Protein AF-A0A2J8AEV5-F1 (afdb_monomer)

Structure (mmCIF, N/CA/C/O backbone):
data_AF-A0A2J8AEV5-F1
#
_entry.id   AF-A0A2J8AEV5-F1
#
loop_
_atom_site.group_PDB
_atom_site.id
_atom_site.type_symbol
_atom_site.label_atom_id
_atom_site.label_alt_id
_atom_site.label_comp_id
_atom_site.label_asym_id
_atom_site.label_entity_id
_atom_site.label_seq_id
_atom_site.pdbx_PDB_ins_code
_atom_site.Cartn_x
_atom_site.Cartn_y
_atom_site.Cartn_z
_atom_site.occupancy
_atom_site.B_iso_or_equiv
_atom_site.auth_seq_id
_atom_site.auth_comp_id
_atom_site.auth_asym_id
_atom_site.auth_atom_id
_atom_site.pdbx_PDB_model_num
ATOM 1 N N . MET A 1 1 ? 5.641 10.225 8.836 1.00 74.19 1 MET A N 1
ATOM 2 C CA . MET A 1 1 ? 5.359 8.967 8.109 1.00 74.19 1 MET A CA 1
ATOM 3 C C . MET A 1 1 ? 5.590 7.730 8.977 1.00 74.19 1 MET A C 1
ATOM 5 O O . MET A 1 1 ? 4.678 7.402 9.713 1.00 74.19 1 MET A O 1
ATOM 9 N N . HIS A 1 2 ? 6.755 7.064 8.959 1.00 78.50 2 HIS A N 1
ATOM 10 C CA . HIS A 1 2 ? 6.943 5.729 9.574 1.00 78.50 2 HIS A CA 1
ATOM 11 C C . HIS A 1 2 ? 6.511 5.631 11.051 1.00 78.50 2 HIS A C 1
ATOM 13 O O . HIS A 1 2 ? 5.769 4.726 11.420 1.00 78.50 2 HIS A O 1
ATOM 19 N N . SER A 1 3 ? 6.926 6.586 11.891 1.00 78.69 3 SER A N 1
ATOM 20 C CA . SER A 1 3 ? 6.516 6.657 13.301 1.00 78.69 3 SER A CA 1
ATOM 21 C C . SER A 1 3 ? 5.023 6.927 13.484 1.00 78.69 3 SER A C 1
ATOM 23 O O . SER A 1 3 ? 4.426 6.379 14.397 1.00 78.69 3 SER A O 1
ATOM 25 N N . GLU A 1 4 ? 4.400 7.726 12.618 1.00 82.62 4 GLU A N 1
ATOM 26 C CA . GLU A 1 4 ? 2.953 7.950 12.669 1.00 82.62 4 GLU A CA 1
ATOM 27 C C . GLU A 1 4 ? 2.187 6.696 12.245 1.00 82.62 4 GLU A C 1
ATOM 29 O O . GLU A 1 4 ? 1.218 6.351 12.896 1.00 82.62 4 GLU A O 1
ATOM 34 N N . ILE A 1 5 ? 2.617 6.010 11.181 1.00 81.25 5 ILE A N 1
ATOM 35 C CA . ILE A 1 5 ? 1.931 4.846 10.591 1.00 81.25 5 ILE A CA 1
ATOM 36 C C . ILE A 1 5 ? 2.028 3.590 11.474 1.00 81.25 5 ILE A C 1
ATOM 38 O O . ILE A 1 5 ? 1.106 2.778 11.473 1.00 81.25 5 ILE A O 1
ATOM 42 N N . LEU A 1 6 ? 3.121 3.426 12.227 1.00 83.69 6 LEU A N 1
ATOM 43 C CA . LEU A 1 6 ? 3.334 2.278 13.119 1.00 83.69 6 LEU A CA 1
ATOM 44 C C . LEU A 1 6 ? 3.040 2.568 14.602 1.00 83.69 6 LEU A C 1
ATOM 46 O O . LEU A 1 6 ? 3.406 1.759 15.455 1.00 83.69 6 LEU A O 1
ATOM 50 N N . GLY A 1 7 ? 2.412 3.699 14.932 1.00 68.50 7 GLY A N 1
ATOM 51 C CA . GLY A 1 7 ? 2.006 4.011 16.307 1.00 68.50 7 GLY A CA 1
ATOM 52 C C . GLY A 1 7 ? 3.176 4.276 17.256 1.00 68.50 7 GLY A C 1
ATOM 53 O O . GLY A 1 7 ? 3.151 3.850 18.409 1.00 68.50 7 GLY A O 1
ATOM 54 N N . GLY A 1 8 ? 4.220 4.953 16.770 1.00 53.34 8 GLY A N 1
ATOM 55 C CA . GLY A 1 8 ? 5.389 5.344 17.555 1.00 53.34 8 GLY A CA 1
ATOM 56 C C . GLY A 1 8 ? 4.981 6.063 18.842 1.00 53.34 8 GLY A C 1
ATOM 57 O O . GLY A 1 8 ? 4.172 6.988 18.805 1.00 53.34 8 GLY A O 1
ATOM 58 N N . VAL A 1 9 ? 5.534 5.599 19.967 1.00 42.56 9 VAL A N 1
ATOM 59 C CA . VAL A 1 9 ? 5.019 5.810 21.330 1.00 42.56 9 VAL A CA 1
ATOM 60 C C . VAL A 1 9 ? 4.775 7.286 21.669 1.00 42.56 9 VAL A C 1
ATOM 62 O O . VAL A 1 9 ? 5.650 7.991 22.169 1.00 42.56 9 VAL A O 1
ATOM 65 N N . GLY A 1 10 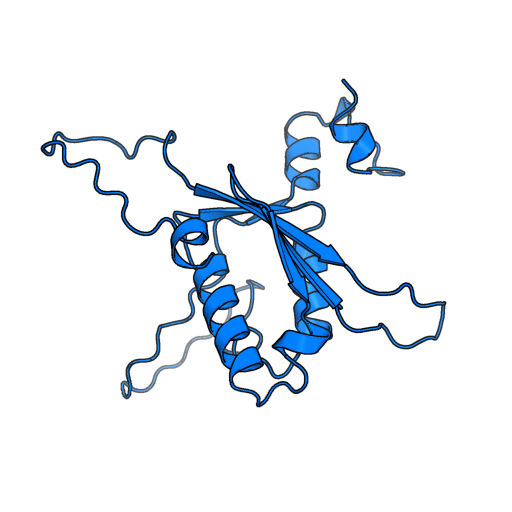? 3.534 7.733 21.469 1.00 40.22 10 GLY A N 1
ATOM 66 C CA . GLY A 1 10 ? 2.985 8.909 22.131 1.00 40.22 10 GLY A CA 1
ATOM 67 C C . GLY A 1 10 ? 2.686 8.543 23.579 1.00 40.22 10 GLY A C 1
ATOM 68 O O . GLY A 1 10 ? 1.651 7.948 23.865 1.00 40.22 10 GLY A O 1
ATOM 69 N N . ALA A 1 11 ? 3.618 8.848 24.480 1.00 37.62 11 ALA A N 1
ATOM 70 C CA . ALA A 1 11 ? 3.540 8.450 25.879 1.00 37.62 11 ALA A CA 1
ATOM 71 C C . ALA A 1 11 ? 2.400 9.166 26.631 1.00 37.62 11 ALA A C 1
ATOM 73 O O . ALA A 1 11 ? 2.593 10.229 27.220 1.00 37.62 11 ALA A O 1
ATOM 74 N N . ALA A 1 12 ? 1.223 8.542 26.676 1.00 36.19 12 ALA A N 1
ATOM 75 C CA . ALA A 1 12 ? 0.245 8.779 27.730 1.00 36.19 12 ALA A CA 1
ATOM 76 C C . ALA A 1 12 ? 0.649 7.941 28.956 1.00 36.19 12 ALA A C 1
ATOM 78 O O . ALA A 1 12 ? 0.204 6.807 29.125 1.00 36.19 12 ALA A O 1
ATOM 79 N N . VAL A 1 13 ? 1.543 8.480 29.792 1.00 40.53 13 VAL A N 1
ATOM 80 C CA . VAL A 1 13 ? 1.919 7.841 31.061 1.00 40.53 13 VAL A CA 1
ATOM 81 C C . VAL A 1 13 ? 0.762 7.984 32.051 1.00 40.53 13 VAL A C 1
ATOM 83 O O . VAL A 1 13 ? 0.564 9.043 32.642 1.00 40.53 13 VAL A O 1
ATOM 86 N N . GLY A 1 14 ? 0.014 6.898 32.237 1.00 36.53 14 GLY A N 1
ATOM 87 C CA . GLY A 1 14 ? -0.877 6.662 33.374 1.00 36.53 14 GLY A CA 1
ATOM 88 C C . GLY A 1 14 ? -0.476 5.353 34.069 1.00 36.53 14 GLY A C 1
ATOM 89 O O . GLY A 1 14 ? 0.060 4.466 33.399 1.00 36.53 14 GLY A O 1
ATOM 90 N N . PRO A 1 15 ? -0.657 5.220 35.395 1.00 40.69 15 PRO A N 1
ATOM 91 C CA . PRO A 1 15 ? -0.193 4.050 36.138 1.00 40.69 15 PRO A CA 1
ATOM 92 C C . PRO A 1 15 ? -0.997 2.783 35.789 1.00 40.69 15 PRO A C 1
ATOM 94 O O . PRO A 1 15 ? -2.144 2.884 35.347 1.00 40.69 15 PRO A O 1
ATOM 97 N N . PRO A 1 16 ? -0.421 1.584 35.994 1.00 55.09 16 PRO A N 1
ATOM 98 C CA . PRO A 1 16 ? -1.048 0.337 35.586 1.00 55.09 16 PRO A CA 1
ATOM 99 C C . PRO A 1 16 ? -2.177 -0.057 36.544 1.00 55.09 16 PRO A C 1
ATOM 101 O O . PRO A 1 16 ? -1.958 -0.268 37.735 1.00 55.09 16 PRO A O 1
ATOM 104 N N . ALA A 1 17 ? -3.372 -0.229 35.991 1.00 37.75 17 ALA A N 1
ATOM 105 C CA . ALA A 1 17 ? -4.433 -1.042 36.568 1.00 37.75 17 ALA A CA 1
ATOM 106 C C . ALA A 1 17 ? -4.791 -2.124 35.544 1.00 37.75 17 ALA A C 1
ATOM 108 O O . ALA A 1 17 ? -4.693 -1.878 34.340 1.00 37.75 17 ALA A O 1
ATOM 109 N N . GLU A 1 18 ? -5.159 -3.318 36.010 1.00 49.03 18 GLU A N 1
ATOM 110 C CA . GLU A 1 18 ? -5.457 -4.457 35.138 1.00 49.03 18 GLU A CA 1
ATOM 111 C C . GLU A 1 18 ? -6.573 -4.114 34.147 1.00 49.03 18 GLU A C 1
ATOM 113 O O . GLU A 1 18 ? -7.744 -3.994 34.505 1.00 49.03 18 GLU A O 1
ATOM 118 N N . ALA A 1 19 ? -6.191 -3.944 32.883 1.00 39.78 19 ALA A N 1
ATOM 119 C CA . ALA A 1 19 ? -7.097 -3.618 31.802 1.00 39.78 19 ALA A CA 1
ATOM 120 C C . ALA A 1 19 ? -7.054 -4.736 30.764 1.00 39.78 19 ALA A C 1
ATOM 122 O O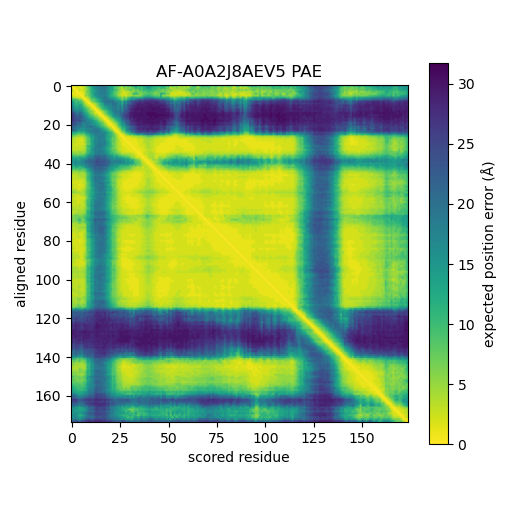 . ALA A 1 19 ? -6.034 -4.963 30.110 1.00 39.78 19 ALA A O 1
ATOM 123 N N . VAL A 1 20 ? -8.202 -5.395 30.578 1.00 44.41 20 VAL A N 1
ATOM 124 C CA . VAL A 1 20 ? -8.527 -6.071 29.315 1.00 44.41 20 VAL A CA 1
ATOM 125 C C . VAL A 1 20 ? -8.188 -5.087 28.187 1.00 44.41 20 VAL A C 1
ATOM 127 O O . VAL A 1 20 ? -8.616 -3.934 28.290 1.00 44.41 20 VAL A O 1
ATOM 130 N N . PRO A 1 21 ? -7.403 -5.474 27.161 1.00 43.31 21 PRO A N 1
ATOM 131 C CA . PRO A 1 21 ? -6.896 -4.531 26.170 1.00 43.31 21 PRO A CA 1
ATOM 132 C C . PRO A 1 21 ? -8.059 -3.803 25.496 1.00 43.31 21 PRO A C 1
ATOM 134 O O . PRO A 1 21 ? -8.846 -4.401 24.762 1.00 43.31 21 PRO A O 1
ATOM 137 N N . ASP A 1 22 ? -8.185 -2.512 25.802 1.00 45.44 22 ASP A N 1
ATOM 138 C CA . ASP A 1 22 ? -9.315 -1.700 25.376 1.00 45.44 22 ASP A CA 1
ATOM 139 C C . ASP A 1 22 ? -9.297 -1.567 23.849 1.00 45.44 22 ASP A C 1
ATOM 141 O O . ASP A 1 22 ? -8.327 -1.083 23.263 1.00 45.44 22 ASP A O 1
ATOM 145 N N . ALA A 1 23 ? -10.390 -1.961 23.192 1.00 46.06 23 ALA A N 1
ATOM 146 C CA . ALA A 1 23 ? -10.527 -1.943 21.734 1.00 46.06 23 ALA A CA 1
ATOM 147 C C . ALA A 1 23 ? -10.505 -0.520 21.122 1.00 46.06 23 ALA A C 1
ATOM 149 O O . ALA A 1 23 ? -10.684 -0.353 19.916 1.00 46.06 23 ALA A O 1
ATOM 150 N N . ARG A 1 24 ? -10.296 0.517 21.944 1.00 46.75 24 ARG A N 1
ATOM 151 C CA . ARG A 1 24 ? -10.363 1.944 21.601 1.00 46.75 24 ARG A CA 1
ATOM 152 C C . ARG A 1 24 ? -9.045 2.587 21.143 1.00 46.75 24 ARG A C 1
ATOM 154 O O . ARG A 1 24 ? -9.045 3.788 20.883 1.00 46.75 24 ARG A O 1
ATOM 161 N N . SER A 1 25 ? -7.943 1.840 21.014 1.00 59.34 25 SER A N 1
ATOM 162 C CA . SER A 1 25 ? -6.626 2.404 20.638 1.00 59.34 25 SER A CA 1
ATOM 163 C C . SER A 1 25 ? -5.871 1.678 19.514 1.00 59.34 25 SER A C 1
ATOM 165 O O . SER A 1 25 ? -4.713 2.010 19.253 1.00 59.34 25 SER A O 1
ATOM 167 N N . ALA A 1 26 ? -6.502 0.739 18.801 1.00 68.12 26 ALA A N 1
ATOM 168 C CA . ALA A 1 26 ? -5.898 0.149 17.605 1.00 68.12 26 ALA A CA 1
ATOM 169 C C . ALA A 1 26 ? -5.658 1.231 16.539 1.00 68.12 26 ALA A C 1
ATOM 171 O O . ALA A 1 26 ? -6.574 1.975 16.174 1.00 68.12 26 ALA A O 1
ATOM 172 N N . GLN A 1 27 ? -4.434 1.318 16.015 1.00 88.44 27 GLN A N 1
ATOM 173 C CA . GLN A 1 27 ? -4.166 2.233 14.917 1.00 88.44 27 GLN A CA 1
ATOM 174 C C . GLN A 1 27 ? -4.784 1.675 13.639 1.00 88.44 27 GLN A C 1
ATOM 176 O O . GLN A 1 27 ? -4.472 0.563 13.237 1.00 88.44 27 GLN A O 1
ATOM 181 N N . VAL A 1 28 ? -5.611 2.465 12.962 1.00 92.62 28 VAL A N 1
ATOM 182 C CA . VAL A 1 28 ? -6.171 2.105 11.658 1.00 92.62 28 VAL A CA 1
ATOM 183 C C . VAL A 1 28 ? -5.429 2.862 10.563 1.00 92.62 28 VAL A C 1
ATOM 185 O O . VAL A 1 28 ? -5.248 4.080 10.669 1.00 92.62 28 VAL A O 1
ATOM 188 N N . VAL A 1 29 ? -5.020 2.148 9.514 1.00 95.88 29 VAL A N 1
ATOM 189 C CA . VAL A 1 29 ? -4.496 2.734 8.278 1.00 95.88 29 VAL A CA 1
ATOM 190 C C . VAL A 1 29 ? -5.274 2.239 7.064 1.00 95.88 29 VAL A C 1
ATOM 192 O O . VAL A 1 29 ? -5.580 1.053 6.960 1.00 95.88 29 VAL A O 1
ATOM 195 N N . GLY A 1 30 ? -5.588 3.150 6.147 1.00 97.19 30 GLY A N 1
ATOM 196 C CA . GLY A 1 30 ? -6.062 2.818 4.806 1.00 97.19 30 GLY A CA 1
ATOM 197 C C . GLY A 1 30 ? -4.879 2.554 3.878 1.00 97.19 30 GLY A C 1
ATOM 198 O O . GLY A 1 30 ? -3.884 3.277 3.945 1.00 97.19 30 GLY A O 1
ATOM 199 N N . LEU A 1 31 ? -4.991 1.536 3.031 1.00 97.88 31 LEU A N 1
ATOM 200 C CA . LEU A 1 31 ? -4.049 1.183 1.974 1.00 97.88 31 LEU A CA 1
ATOM 201 C C . LEU A 1 31 ? -4.797 1.090 0.646 1.00 97.88 31 LEU A C 1
ATOM 203 O O . LEU A 1 31 ? -5.872 0.495 0.590 1.00 97.88 31 LEU A O 1
ATOM 207 N N . ASP A 1 32 ? -4.200 1.664 -0.392 1.00 97.62 32 ASP A N 1
ATOM 208 C CA . ASP A 1 32 ? -4.702 1.643 -1.767 1.00 97.62 32 ASP A CA 1
ATOM 209 C C . ASP A 1 32 ? -3.525 1.763 -2.751 1.00 97.62 32 ASP A C 1
ATOM 211 O O . ASP A 1 32 ? -2.472 2.312 -2.399 1.00 97.62 32 AS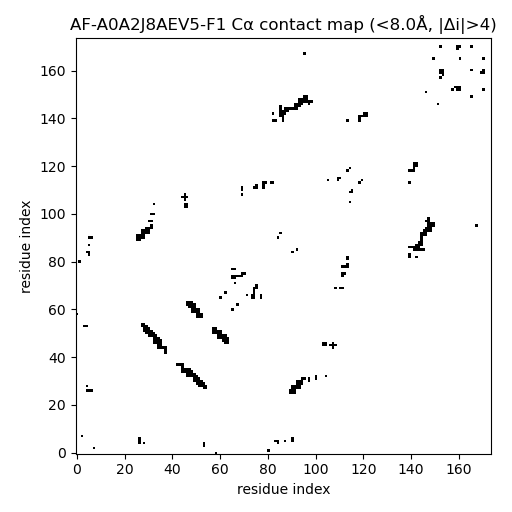P A O 1
ATOM 215 N N . CYS A 1 33 ? -3.657 1.211 -3.957 1.00 98.06 33 CYS A N 1
ATOM 216 C CA . CYS A 1 33 ? -2.575 1.121 -4.941 1.00 98.06 33 CYS A CA 1
ATOM 217 C C . CYS A 1 33 ? -3.043 1.526 -6.337 1.00 98.06 33 CYS A C 1
ATOM 219 O O . CYS A 1 33 ? -4.005 0.981 -6.859 1.00 98.06 33 CYS A O 1
ATOM 221 N N . GLU A 1 34 ? -2.282 2.401 -6.993 1.00 97.69 34 GLU A N 1
ATOM 222 C CA . GLU A 1 34 ? -2.611 2.891 -8.334 1.00 97.69 34 GLU A CA 1
ATOM 223 C C . GLU A 1 34 ? -1.560 2.454 -9.357 1.00 97.69 34 GLU A C 1
ATOM 225 O O . GLU A 1 34 ? -0.349 2.516 -9.107 1.00 97.69 34 GLU A O 1
ATOM 230 N N . TRP A 1 35 ? -2.019 2.045 -10.539 1.00 96.38 35 TRP A N 1
ATOM 231 C CA . TRP A 1 35 ? -1.187 1.688 -11.690 1.00 96.38 35 TRP A CA 1
ATOM 232 C C . TRP A 1 35 ? -1.826 2.161 -12.993 1.00 96.38 35 TRP A C 1
ATOM 234 O O . TRP A 1 35 ? -3.048 2.219 -13.124 1.00 96.38 35 TRP A O 1
ATOM 244 N N . SER A 1 36 ? -0.999 2.442 -14.000 1.00 93.62 36 SER A N 1
ATOM 245 C CA . SER A 1 36 ? -1.488 2.795 -15.334 1.00 93.62 36 SER A CA 1
ATOM 246 C C . SER A 1 36 ? -2.388 1.693 -15.928 1.00 93.62 36 SER A C 1
ATOM 248 O O . SER A 1 36 ? -2.088 0.501 -15.799 1.00 93.62 36 SER A O 1
ATOM 250 N N . PRO A 1 37 ? -3.479 2.049 -16.629 1.00 87.62 37 PRO A N 1
ATOM 251 C CA . PRO A 1 37 ? -4.325 1.064 -17.289 1.00 87.62 37 PRO A CA 1
ATOM 252 C C . PRO A 1 37 ? -3.559 0.355 -18.414 1.00 87.62 37 PRO A C 1
ATOM 254 O O . PRO A 1 37 ? -2.823 0.980 -19.177 1.00 87.62 37 PRO A O 1
ATOM 257 N N . PHE A 1 38 ? -3.778 -0.953 -18.548 1.00 84.31 38 PHE A N 1
ATOM 258 C CA . PHE A 1 38 ? -3.207 -1.784 -19.608 1.00 84.31 38 PHE A CA 1
ATOM 259 C C . PHE A 1 38 ? -4.320 -2.520 -20.368 1.00 84.31 38 PHE A C 1
ATOM 261 O O . PHE A 1 38 ? -5.281 -3.029 -19.790 1.00 84.31 38 PHE A O 1
ATOM 268 N N . GLY A 1 39 ? -4.203 -2.557 -21.693 1.00 80.31 39 GLY A N 1
ATOM 269 C CA . GLY A 1 39 ? -5.157 -3.210 -22.584 1.00 80.31 39 GLY A CA 1
ATOM 270 C C . GLY A 1 39 ? -5.038 -4.736 -22.594 1.00 80.31 39 GLY A C 1
ATOM 271 O O . GLY A 1 39 ? -4.068 -5.331 -22.120 1.00 80.31 39 GLY A O 1
ATOM 272 N N . ARG A 1 40 ? -6.018 -5.406 -23.213 1.00 72.25 40 ARG A N 1
ATOM 273 C CA . ARG A 1 40 ? -5.951 -6.860 -23.440 1.00 72.25 40 ARG A CA 1
ATOM 274 C C . ARG A 1 40 ? -4.698 -7.199 -24.260 1.00 72.25 40 ARG A C 1
ATOM 276 O O . ARG A 1 40 ? -4.499 -6.625 -25.325 1.00 72.25 40 ARG A O 1
ATOM 283 N N . ARG A 1 41 ? -3.908 -8.170 -23.783 1.00 81.12 41 ARG A N 1
ATOM 284 C CA . ARG A 1 41 ? -2.592 -8.592 -24.322 1.00 81.12 41 ARG A CA 1
ATOM 285 C C . ARG A 1 41 ? -1.426 -7.609 -24.119 1.00 81.12 41 ARG A C 1
ATOM 287 O O . ARG A 1 41 ? -0.340 -7.892 -24.614 1.00 81.12 41 ARG A O 1
ATOM 294 N N . GLN A 1 42 ? -1.601 -6.509 -23.389 1.00 83.06 42 GLN A N 1
ATOM 295 C CA . GLN A 1 42 ? -0.466 -5.706 -22.927 1.00 83.06 42 GLN A CA 1
ATOM 296 C C . GLN A 1 42 ? 0.096 -6.275 -21.618 1.00 83.06 42 GLN A C 1
ATOM 298 O O . GLN A 1 42 ? -0.622 -6.900 -20.836 1.00 83.06 42 GLN A O 1
ATOM 303 N N . THR A 1 43 ? 1.389 -6.064 -21.383 1.00 83.56 43 THR A N 1
ATOM 304 C CA . THR A 1 43 ? 2.023 -6.331 -20.088 1.00 83.56 43 THR A CA 1
ATOM 305 C C . THR A 1 43 ? 1.393 -5.447 -19.016 1.00 83.56 43 THR A C 1
ATOM 307 O O . THR A 1 43 ? 1.210 -4.250 -19.244 1.00 83.56 43 THR A O 1
ATOM 310 N N . LYS A 1 44 ? 1.103 -6.014 -17.838 1.00 89.19 44 LYS A N 1
ATOM 311 C CA . LYS A 1 44 ? 0.712 -5.225 -16.663 1.00 89.19 44 LYS A CA 1
ATOM 312 C C . LYS A 1 44 ? 1.805 -4.191 -16.378 1.00 89.19 44 LYS A C 1
ATOM 314 O O . LYS A 1 44 ? 2.981 -4.550 -16.366 1.00 89.19 44 LYS A O 1
ATOM 319 N N . THR A 1 45 ? 1.442 -2.937 -16.137 1.00 92.50 45 THR A N 1
ATOM 320 C CA . THR A 1 45 ? 2.405 -1.944 -15.640 1.00 92.50 45 THR A CA 1
ATOM 321 C C . THR A 1 45 ? 2.698 -2.191 -14.160 1.00 92.50 45 THR A C 1
ATOM 323 O O . THR A 1 45 ? 1.929 -2.874 -13.475 1.00 92.50 45 THR A O 1
ATOM 326 N N . ALA A 1 46 ? 3.789 -1.625 -13.645 1.00 95.38 46 ALA A N 1
ATOM 327 C CA . ALA A 1 46 ? 4.036 -1.604 -12.206 1.00 95.38 46 ALA A CA 1
ATOM 328 C C . ALA A 1 46 ? 2.969 -0.770 -11.464 1.00 95.38 46 ALA A C 1
ATOM 330 O O . ALA A 1 46 ? 2.354 0.123 -12.058 1.00 95.38 46 ALA A O 1
ATOM 331 N N . VAL A 1 47 ? 2.769 -1.049 -10.171 1.00 97.69 47 VAL A N 1
ATOM 332 C CA . VAL A 1 47 ? 2.124 -0.120 -9.228 1.00 97.69 47 VAL A CA 1
ATOM 333 C C . VAL A 1 47 ? 2.973 1.140 -9.148 1.00 97.69 47 VAL A C 1
ATOM 335 O O . VAL A 1 47 ? 4.122 1.081 -8.730 1.00 97.69 47 VAL A O 1
ATOM 338 N N . SER A 1 48 ? 2.423 2.274 -9.570 1.00 97.81 48 SER A N 1
ATOM 339 C CA . SER A 1 48 ? 3.132 3.554 -9.589 1.00 97.81 48 SER A CA 1
ATOM 340 C C . SER A 1 48 ? 3.020 4.315 -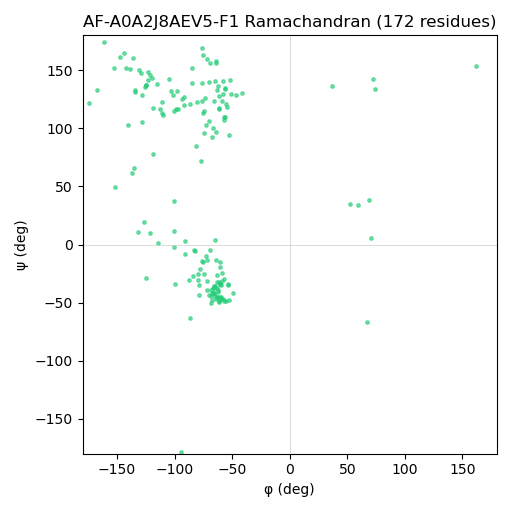8.274 1.00 97.81 48 SER A C 1
ATOM 342 O O . SER A 1 48 ? 3.943 5.043 -7.917 1.00 97.81 48 SER A O 1
ATOM 344 N N . ILE A 1 49 ? 1.909 4.155 -7.549 1.00 98.25 49 ILE A N 1
ATOM 345 C CA . ILE A 1 49 ? 1.651 4.867 -6.294 1.00 98.25 49 ILE A CA 1
ATOM 346 C C . ILE A 1 49 ? 1.133 3.889 -5.240 1.00 98.25 49 ILE A C 1
ATOM 348 O O . ILE A 1 49 ? 0.198 3.135 -5.506 1.00 98.25 49 ILE A O 1
ATOM 352 N N . LEU A 1 50 ? 1.695 3.963 -4.030 1.00 98.25 50 LEU A N 1
ATOM 353 C CA . LEU A 1 50 ? 1.060 3.457 -2.810 1.00 98.25 50 LEU A CA 1
ATOM 354 C C . LEU A 1 50 ? 0.468 4.638 -2.035 1.00 98.25 50 LEU A C 1
ATOM 356 O O . LEU A 1 50 ? 1.179 5.597 -1.722 1.00 98.25 50 LEU A O 1
ATOM 360 N N . GLN A 1 51 ? -0.805 4.539 -1.669 1.00 98.31 51 GLN A N 1
ATOM 361 C CA . GLN A 1 51 ? -1.450 5.455 -0.736 1.00 98.31 51 GLN A CA 1
ATOM 362 C C . GLN A 1 51 ? -1.467 4.823 0.663 1.00 98.31 51 GLN A C 1
ATOM 364 O O . GLN A 1 51 ? -1.847 3.663 0.823 1.00 98.31 51 GLN A O 1
ATOM 369 N N . VAL A 1 52 ? -1.070 5.583 1.689 1.00 97.81 52 VAL A N 1
ATOM 370 C CA . VAL A 1 52 ? -1.202 5.178 3.098 1.00 97.81 52 VAL A CA 1
ATOM 371 C C . VAL A 1 52 ? -1.906 6.276 3.888 1.00 97.81 52 VAL A C 1
ATOM 373 O O . VAL A 1 52 ? -1.316 7.312 4.201 1.00 97.81 52 VAL A O 1
ATOM 376 N N . ALA A 1 53 ? -3.173 6.052 4.221 1.00 96.81 53 ALA A N 1
ATOM 377 C CA . ALA A 1 53 ? -3.997 6.986 4.978 1.00 96.81 53 ALA A CA 1
ATOM 378 C C . ALA A 1 53 ? -3.956 6.665 6.478 1.00 96.81 53 ALA A C 1
ATOM 380 O O . ALA A 1 53 ? -4.283 5.556 6.888 1.00 96.81 53 ALA A O 1
ATOM 381 N N . THR A 1 54 ? -3.596 7.634 7.316 1.00 93.88 54 THR A N 1
ATOM 382 C CA . THR A 1 54 ? -3.848 7.607 8.765 1.00 93.88 54 THR A CA 1
ATOM 383 C C . THR A 1 54 ? -5.149 8.357 9.071 1.00 93.88 54 THR A C 1
ATOM 385 O O . THR A 1 54 ? -5.796 8.914 8.186 1.00 93.88 54 THR A O 1
ATOM 388 N N . ARG A 1 55 ? -5.526 8.458 10.351 1.00 89.75 55 ARG A N 1
ATOM 389 C CA . ARG A 1 55 ? -6.654 9.303 10.780 1.00 89.75 55 ARG A CA 1
ATOM 390 C C . ARG A 1 55 ? -6.434 10.812 10.544 1.00 89.75 55 ARG A C 1
ATOM 392 O O . ARG A 1 55 ? -7.389 11.571 10.688 1.00 89.75 55 ARG A O 1
ATOM 399 N N . LYS A 1 56 ? -5.203 11.258 10.252 1.00 90.69 56 LYS A N 1
ATOM 400 C CA . LYS A 1 56 ? -4.832 12.684 10.143 1.00 90.69 56 LYS A CA 1
ATOM 401 C C . LYS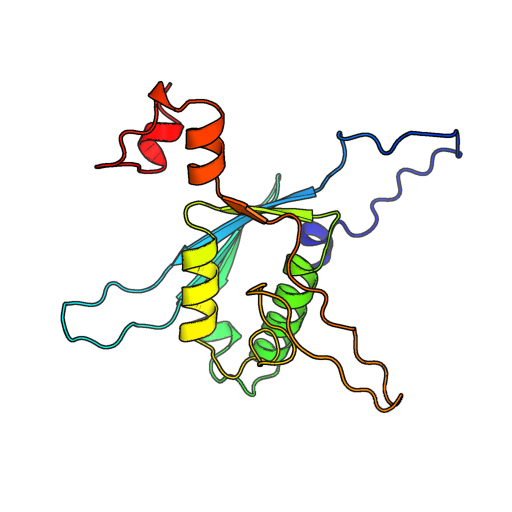 A 1 56 ? -4.184 13.072 8.813 1.00 90.69 56 LYS A C 1
ATOM 403 O O . LYS A 1 56 ? -4.322 14.221 8.409 1.00 90.69 56 LYS A O 1
ATOM 408 N N . HIS A 1 57 ? -3.486 12.152 8.151 1.00 93.81 57 HIS A N 1
ATOM 409 C CA . HIS A 1 57 ? -2.710 12.438 6.945 1.00 93.81 57 HIS A CA 1
ATOM 410 C C . HIS A 1 57 ? -2.869 11.325 5.914 1.00 93.81 57 HIS A C 1
ATOM 412 O O . HIS A 1 57 ? -3.018 10.160 6.272 1.00 93.81 57 HIS A O 1
ATOM 418 N N . ILE A 1 58 ? -2.757 11.677 4.635 1.00 95.81 58 ILE A N 1
ATOM 419 C CA . ILE A 1 58 ? -2.613 10.714 3.543 1.00 95.81 58 ILE A CA 1
ATOM 420 C C . ILE A 1 58 ? -1.198 10.862 2.994 1.00 95.81 58 ILE A C 1
ATOM 422 O O . ILE A 1 58 ? -0.783 11.951 2.602 1.00 95.81 58 ILE A O 1
ATOM 426 N N . TYR A 1 59 ? -0.452 9.764 2.997 1.00 97.06 59 TYR A N 1
ATOM 427 C CA . TYR A 1 59 ? 0.872 9.673 2.403 1.00 97.06 59 TYR A CA 1
ATOM 428 C C . TYR A 1 59 ? 0.740 9.077 1.004 1.00 97.06 59 TYR A C 1
ATOM 430 O O . TYR A 1 59 ? 0.323 7.931 0.865 1.00 97.06 59 TYR A O 1
ATOM 438 N N . ILE A 1 60 ? 1.099 9.853 -0.016 1.00 97.88 60 ILE A N 1
ATOM 439 C CA . ILE A 1 60 ? 1.145 9.415 -1.415 1.00 97.88 60 ILE A CA 1
ATOM 440 C C . ILE A 1 60 ? 2.610 9.122 -1.742 1.00 97.88 60 ILE A C 1
ATOM 442 O O . ILE A 1 60 ? 3.447 10.023 -1.684 1.00 97.88 60 ILE A O 1
ATOM 446 N N . VAL A 1 61 ? 2.930 7.860 -2.024 1.00 97.31 61 VAL A N 1
ATOM 447 C CA . VAL A 1 61 ? 4.301 7.394 -2.258 1.00 97.31 61 VAL A CA 1
ATOM 448 C C . VAL A 1 61 ? 4.469 7.040 -3.729 1.00 97.31 61 VAL A C 1
ATOM 450 O O . VAL A 1 61 ? 3.907 6.047 -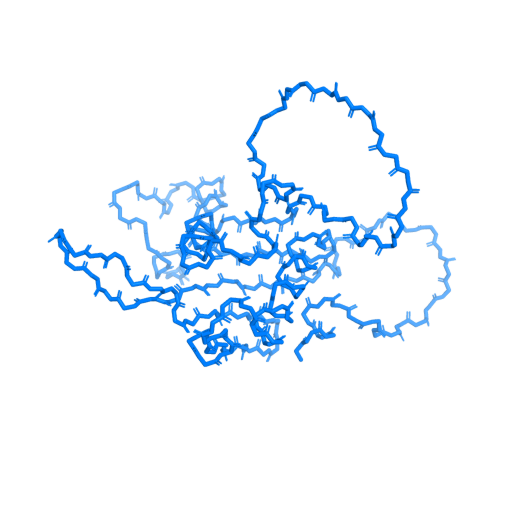4.182 1.00 97.31 61 VAL A O 1
ATOM 453 N N . ASP A 1 62 ? 5.264 7.822 -4.459 1.00 97.75 62 ASP A N 1
ATOM 454 C CA . ASP A 1 62 ? 5.699 7.483 -5.819 1.00 97.75 62 ASP A CA 1
ATOM 455 C C . ASP A 1 62 ? 6.685 6.306 -5.759 1.00 97.75 62 ASP A C 1
ATOM 457 O O . ASP A 1 62 ? 7.831 6.448 -5.321 1.00 97.75 62 ASP A O 1
ATOM 461 N N . LEU A 1 63 ? 6.221 5.123 -6.163 1.00 97.88 63 LEU A N 1
ATOM 462 C CA . LEU A 1 63 ? 7.016 3.898 -6.152 1.00 97.88 63 LEU A CA 1
ATOM 463 C C . LEU A 1 63 ? 7.962 3.806 -7.350 1.00 97.88 63 LEU A C 1
ATOM 465 O O . LEU A 1 63 ? 9.001 3.155 -7.240 1.00 97.88 63 LEU A O 1
ATOM 469 N N . LEU A 1 64 ? 7.655 4.471 -8.469 1.00 96.56 64 LEU A N 1
ATOM 470 C CA . LEU A 1 64 ? 8.542 4.492 -9.634 1.00 96.56 64 LEU A CA 1
ATOM 471 C C . LEU A 1 64 ? 9.840 5.233 -9.296 1.00 96.56 64 LEU A C 1
ATOM 473 O O . LEU A 1 64 ? 10.921 4.754 -9.630 1.00 96.56 64 LEU A O 1
ATOM 477 N N . VAL A 1 65 ? 9.734 6.354 -8.576 1.00 96.94 65 VAL A N 1
ATOM 478 C CA . VAL A 1 65 ? 10.881 7.140 -8.101 1.00 96.94 65 VAL A CA 1
ATOM 479 C C . VAL A 1 65 ? 11.536 6.517 -6.864 1.00 96.94 65 VAL A C 1
ATOM 481 O O . VAL A 1 65 ? 12.763 6.466 -6.796 1.00 96.94 65 VAL A O 1
ATOM 484 N N . LEU A 1 66 ? 10.758 6.039 -5.881 1.00 96.25 66 LEU A N 1
ATOM 485 C CA . LEU A 1 66 ? 11.315 5.497 -4.631 1.00 96.25 66 LEU A CA 1
ATOM 486 C C . LEU A 1 66 ? 12.067 4.175 -4.830 1.00 96.25 66 LEU A C 1
ATOM 488 O O . LEU A 1 66 ? 13.077 3.943 -4.164 1.00 96.25 66 LEU A O 1
ATOM 492 N N . ILE A 1 67 ? 11.558 3.297 -5.696 1.00 96.12 67 ILE A N 1
ATOM 493 C CA . ILE A 1 67 ? 12.198 2.013 -5.989 1.00 96.12 67 ILE A CA 1
ATOM 494 C C . ILE A 1 67 ? 13.225 2.233 -7.100 1.00 96.12 67 ILE A C 1
ATOM 496 O O . ILE A 1 67 ? 14.420 2.088 -6.845 1.00 96.12 67 ILE A O 1
ATOM 500 N N . GLY A 1 68 ? 12.784 2.641 -8.296 1.00 91.00 68 GLY A N 1
ATOM 501 C CA . GLY A 1 68 ? 13.623 2.812 -9.491 1.00 91.00 68 GLY A CA 1
ATOM 502 C C . GLY A 1 68 ? 14.179 1.485 -10.022 1.00 91.00 68 GLY A C 1
ATOM 503 O O . GLY A 1 68 ? 13.778 1.018 -11.084 1.00 91.00 68 GLY A O 1
ATOM 504 N N . ASP A 1 69 ? 15.056 0.859 -9.240 1.00 91.69 69 ASP A N 1
ATOM 505 C CA . ASP A 1 69 ? 15.472 -0.539 -9.342 1.00 91.69 69 ASP A CA 1
ATOM 506 C C . ASP A 1 69 ? 15.384 -1.212 -7.957 1.00 91.69 69 ASP A C 1
ATOM 508 O O . ASP A 1 69 ? 15.548 -0.578 -6.914 1.00 91.69 69 ASP A O 1
ATOM 512 N N . GLU A 1 70 ? 15.120 -2.514 -7.924 1.00 89.50 70 GLU A N 1
ATOM 513 C CA . GLU A 1 70 ? 14.845 -3.238 -6.677 1.00 89.50 70 GLU A CA 1
ATOM 514 C C . GLU A 1 70 ? 16.083 -3.447 -5.785 1.00 89.50 70 GLU A C 1
ATOM 516 O O . GLU A 1 70 ? 15.932 -3.766 -4.607 1.00 89.50 70 GLU A O 1
ATOM 521 N N . GLY A 1 71 ? 17.298 -3.215 -6.298 1.00 91.44 71 GLY A N 1
ATOM 522 C CA . GLY A 1 71 ? 18.532 -3.213 -5.510 1.00 91.44 71 GLY A CA 1
ATOM 523 C C . GLY A 1 71 ? 18.825 -1.899 -4.771 1.00 91.44 71 GLY A C 1
ATOM 524 O O . GLY A 1 71 ? 19.795 -1.831 -4.011 1.00 91.44 71 GLY A O 1
ATOM 525 N N . THR A 1 72 ? 18.039 -0.833 -4.970 1.00 94.69 72 THR A N 1
ATOM 526 C CA . THR A 1 72 ? 18.363 0.495 -4.416 1.00 94.69 72 THR A CA 1
ATOM 527 C C . THR A 1 72 ? 18.166 0.586 -2.892 1.00 94.69 72 THR A C 1
ATOM 529 O O . THR A 1 72 ? 17.402 -0.176 -2.288 1.00 94.69 72 THR A O 1
ATOM 532 N N . PRO A 1 73 ? 18.802 1.558 -2.206 1.00 95.00 73 PRO A N 1
ATOM 533 C CA . PRO A 1 73 ? 18.504 1.844 -0.801 1.00 95.00 73 PRO A CA 1
ATOM 534 C C . PRO A 1 73 ? 17.032 2.219 -0.554 1.00 95.00 73 PRO A C 1
ATOM 536 O O . PRO A 1 73 ? 16.498 1.896 0.510 1.00 95.00 73 PRO A O 1
ATOM 539 N N . GLY A 1 74 ? 16.379 2.864 -1.531 1.00 95.12 74 GLY A N 1
ATOM 540 C CA . GLY A 1 74 ? 14.958 3.220 -1.490 1.00 95.12 74 GLY A CA 1
ATOM 541 C C . GLY A 1 74 ? 14.053 1.989 -1.545 1.00 95.12 74 GLY A C 1
ATOM 542 O O . GLY A 1 74 ? 13.211 1.819 -0.663 1.00 95.12 74 GLY A O 1
ATOM 543 N N . ALA A 1 75 ? 14.321 1.065 -2.473 1.00 95.75 75 ALA A N 1
ATOM 544 C CA . ALA A 1 75 ? 13.663 -0.238 -2.561 1.00 95.75 75 ALA A CA 1
ATOM 545 C C . ALA A 1 75 ? 13.764 -1.036 -1.248 1.00 95.75 75 ALA A C 1
ATOM 547 O O . ALA A 1 75 ? 12.756 -1.483 -0.695 1.00 95.75 75 ALA A O 1
ATOM 548 N N . HIS A 1 76 ? 14.965 -1.135 -0.671 1.00 94.75 76 HIS A N 1
ATOM 549 C CA . HIS A 1 76 ? 15.167 -1.808 0.614 1.00 94.75 76 HIS A CA 1
ATOM 550 C C . HIS A 1 76 ? 14.469 -1.099 1.789 1.00 94.75 76 HIS A C 1
ATOM 552 O O . HIS A 1 76 ? 13.984 -1.763 2.708 1.00 94.75 76 HIS A O 1
ATOM 558 N N . ALA A 1 77 ? 14.412 0.238 1.797 1.00 94.75 77 ALA A N 1
ATOM 559 C CA . ALA A 1 77 ? 13.700 0.999 2.824 1.00 94.75 77 ALA A CA 1
ATOM 560 C C . ALA A 1 77 ? 12.178 0.811 2.726 1.00 94.75 77 ALA A C 1
ATOM 562 O O . ALA A 1 77 ? 11.536 0.551 3.745 1.00 94.75 77 ALA A O 1
ATOM 563 N N . PHE A 1 78 ? 11.627 0.865 1.510 1.00 96.19 78 PHE A N 1
ATOM 564 C CA . PHE A 1 78 ? 10.230 0.553 1.223 1.00 96.19 78 PHE A CA 1
ATOM 565 C C . PHE A 1 78 ? 9.875 -0.873 1.658 1.00 96.19 78 PHE A C 1
ATOM 567 O O . PHE A 1 78 ? 8.898 -1.075 2.375 1.00 96.19 78 PHE A O 1
ATOM 574 N N . SER A 1 79 ? 10.722 -1.848 1.317 1.00 95.75 79 SER A N 1
ATOM 575 C CA . SER A 1 79 ? 10.529 -3.250 1.684 1.00 95.75 79 SER A CA 1
ATOM 576 C C . SER A 1 79 ? 10.473 -3.459 3.206 1.00 95.75 79 SER A C 1
ATOM 578 O O . SER A 1 79 ? 9.533 -4.076 3.706 1.00 95.75 79 SER A O 1
ATOM 580 N N . ARG A 1 80 ? 11.406 -2.867 3.973 1.00 94.62 80 ARG A N 1
ATOM 581 C CA . ARG A 1 80 ? 11.372 -2.913 5.451 1.00 94.62 80 ARG A CA 1
ATOM 582 C C . ARG A 1 80 ? 10.131 -2.236 6.035 1.00 94.62 80 ARG A C 1
ATOM 584 O O . ARG A 1 80 ? 9.558 -2.759 6.991 1.00 94.62 80 ARG A O 1
ATOM 591 N N . PHE A 1 81 ? 9.724 -1.091 5.484 1.00 95.75 81 PHE A N 1
ATOM 592 C CA . PHE A 1 81 ? 8.511 -0.386 5.902 1.00 95.75 81 PHE A CA 1
ATOM 593 C C . PHE A 1 81 ? 7.264 -1.250 5.679 1.00 95.75 81 PHE A C 1
ATOM 595 O O . PHE A 1 81 ? 6.483 -1.434 6.612 1.00 95.75 81 PHE A O 1
ATOM 602 N N . LEU A 1 82 ? 7.109 -1.825 4.483 1.00 95.62 82 LEU A N 1
ATOM 603 C CA . LEU A 1 82 ? 5.946 -2.630 4.131 1.00 95.62 82 LEU A CA 1
ATOM 604 C C . LEU A 1 82 ? 5.869 -3.915 4.968 1.00 95.62 82 LEU A C 1
ATOM 606 O O . LEU A 1 82 ? 4.810 -4.195 5.529 1.00 95.62 82 LEU A O 1
ATOM 610 N N . SER A 1 83 ? 6.986 -4.634 5.152 1.00 93.88 83 SER A N 1
ATOM 611 C CA . SER A 1 83 ? 7.036 -5.780 6.074 1.00 93.88 83 SER A CA 1
ATOM 612 C C . SER A 1 83 ? 6.628 -5.378 7.490 1.00 93.88 83 SER A C 1
ATOM 614 O O . SER A 1 83 ? 5.771 -6.023 8.085 1.00 93.88 83 SER A O 1
ATOM 616 N N . SER A 1 84 ? 7.190 -4.285 8.022 1.00 92.94 84 SER A N 1
ATOM 617 C CA . SER A 1 84 ? 6.890 -3.815 9.385 1.00 92.94 84 SER A CA 1
ATOM 618 C C . SER A 1 84 ? 5.419 -3.437 9.560 1.00 92.94 84 SER A C 1
ATOM 620 O O . SER A 1 84 ? 4.826 -3.736 10.593 1.00 92.94 84 SER A O 1
ATOM 622 N N . LEU A 1 85 ? 4.816 -2.810 8.547 1.00 94.44 85 LEU A N 1
ATOM 623 C CA . LEU A 1 85 ? 3.411 -2.414 8.549 1.00 94.44 85 LEU A CA 1
ATOM 624 C C . LEU A 1 85 ? 2.467 -3.619 8.511 1.00 94.44 85 LEU A C 1
ATOM 626 O O . LEU A 1 85 ? 1.549 -3.736 9.328 1.00 94.44 85 LEU A O 1
ATOM 630 N N . LEU A 1 86 ? 2.698 -4.540 7.579 1.00 93.94 86 LEU A N 1
ATOM 631 C CA . LEU A 1 86 ? 1.863 -5.723 7.419 1.00 93.94 86 LEU A CA 1
ATOM 632 C C . LEU A 1 86 ? 1.978 -6.665 8.634 1.00 93.94 86 LEU A C 1
ATOM 634 O O . LEU A 1 86 ? 0.964 -7.192 9.096 1.00 93.94 86 LEU A O 1
ATOM 638 N N . ALA A 1 87 ? 3.177 -6.792 9.211 1.00 91.38 87 ALA A N 1
ATOM 639 C CA . ALA A 1 87 ? 3.467 -7.596 10.400 1.00 91.38 87 ALA A CA 1
ATOM 640 C C . ALA A 1 87 ? 2.993 -6.989 11.738 1.00 91.38 87 ALA A C 1
ATOM 642 O O . ALA A 1 87 ? 2.972 -7.703 12.743 1.00 91.38 87 ALA A O 1
ATOM 643 N N . ALA A 1 88 ? 2.649 -5.696 11.793 1.00 90.00 88 ALA A N 1
ATOM 644 C CA . ALA A 1 88 ? 2.250 -5.014 13.027 1.00 90.00 88 ALA A CA 1
ATOM 645 C C . ALA A 1 88 ? 0.816 -5.397 13.462 1.00 90.00 88 ALA A C 1
ATOM 647 O O . ALA A 1 88 ? -0.137 -5.000 12.786 1.00 90.00 88 ALA A O 1
ATOM 648 N N . PRO A 1 89 ? 0.617 -6.108 14.594 1.00 89.50 89 PRO A N 1
ATOM 649 C CA . PRO A 1 89 ? -0.709 -6.562 15.024 1.00 89.50 89 PRO A CA 1
ATOM 650 C C . PRO A 1 89 ? -1.546 -5.451 15.674 1.00 89.50 89 PRO A C 1
ATOM 652 O O . PRO A 1 89 ? -2.767 -5.553 15.722 1.00 89.50 89 PRO A O 1
ATOM 655 N N . HIS A 1 90 ? -0.904 -4.385 16.163 1.00 87.88 90 HIS A N 1
ATOM 656 C CA . HIS A 1 90 ? -1.558 -3.192 16.713 1.00 87.88 90 HIS A CA 1
ATOM 657 C C . HIS A 1 90 ? -1.977 -2.179 15.636 1.00 87.88 90 HIS A C 1
ATOM 659 O O . HIS A 1 90 ? -2.615 -1.174 15.958 1.00 87.88 90 HIS A O 1
ATOM 665 N N . VAL A 1 91 ? -1.624 -2.444 14.372 1.00 92.31 91 VAL A N 1
ATOM 666 C CA . VAL A 1 91 ? -2.023 -1.648 13.211 1.00 92.31 91 VAL A CA 1
ATOM 667 C C . VAL A 1 91 ? -2.995 -2.460 12.359 1.00 92.31 91 VAL A C 1
ATOM 669 O O . VAL A 1 91 ? -2.622 -3.463 11.750 1.00 92.31 91 VAL A O 1
ATOM 672 N N . VAL A 1 92 ? -4.240 -2.007 12.289 1.00 93.94 92 VAL A N 1
ATOM 673 C CA . VAL A 1 92 ? -5.281 -2.515 11.395 1.00 93.94 92 VAL A CA 1
ATOM 674 C C . VAL A 1 92 ? -5.075 -1.910 10.008 1.00 93.94 92 VAL A C 1
ATOM 676 O O . VAL A 1 92 ? -5.073 -0.688 9.860 1.00 93.94 92 VAL A O 1
ATOM 679 N N . LYS A 1 93 ? -4.914 -2.760 8.991 1.00 95.62 93 LYS A N 1
ATOM 680 C CA . LYS A 1 93 ? -4.810 -2.363 7.581 1.00 95.62 93 LYS A CA 1
ATOM 681 C C . LYS A 1 93 ? -6.172 -2.548 6.920 1.00 95.62 93 LYS A C 1
ATOM 683 O O . LYS A 1 93 ? -6.644 -3.677 6.832 1.00 95.62 93 LYS A O 1
ATOM 688 N N . LEU A 1 94 ? -6.786 -1.463 6.461 1.00 95.69 94 LEU A N 1
ATOM 689 C CA . LEU A 1 94 ? -8.018 -1.472 5.670 1.00 95.69 94 LEU A CA 1
ATOM 690 C C . LEU A 1 94 ? -7.707 -1.173 4.204 1.00 95.69 94 LEU A C 1
ATOM 692 O O . LEU A 1 94 ? -6.894 -0.303 3.916 1.00 95.69 94 LEU A O 1
ATOM 696 N N . GLY A 1 95 ? -8.405 -1.838 3.293 1.00 95.56 95 GLY A N 1
ATOM 697 C CA . GLY A 1 95 ? -8.422 -1.511 1.865 1.00 95.56 95 GLY A CA 1
ATOM 698 C C . GLY A 1 95 ? -9.639 -2.140 1.192 1.00 95.56 95 GLY A C 1
ATOM 699 O O . GLY A 1 95 ? -10.381 -2.888 1.833 1.00 95.56 95 GLY A O 1
ATOM 700 N N . PHE A 1 96 ? -9.871 -1.848 -0.083 1.00 93.25 96 PHE A N 1
ATOM 701 C CA . PHE A 1 96 ? -10.982 -2.412 -0.853 1.00 93.25 96 PHE A CA 1
ATOM 702 C C . PHE A 1 96 ? -10.421 -3.325 -1.936 1.00 93.25 96 PHE A C 1
ATOM 704 O O . PHE A 1 96 ? -9.710 -2.852 -2.809 1.00 93.25 96 PHE A O 1
ATOM 711 N N . GLN A 1 97 ? -10.724 -4.625 -1.885 1.00 92.12 97 GLN A N 1
ATOM 712 C CA . GLN A 1 97 ? -9.987 -5.628 -2.667 1.00 92.12 97 GLN A CA 1
ATOM 713 C C . GLN A 1 97 ? -8.481 -5.660 -2.324 1.00 92.12 97 GLN A C 1
ATOM 715 O O . GLN A 1 97 ? -7.660 -5.997 -3.173 1.00 92.12 97 GLN A O 1
ATOM 720 N N . LEU A 1 98 ? -8.128 -5.399 -1.055 1.00 93.94 98 LEU A N 1
ATOM 721 C CA . LEU A 1 98 ? -6.756 -5.204 -0.550 1.00 93.94 98 LEU A CA 1
ATOM 722 C C . LEU A 1 98 ? -5.798 -6.358 -0.897 1.00 93.94 98 LEU A C 1
ATOM 724 O O . LEU A 1 98 ? -4.607 -6.153 -1.127 1.00 93.94 98 LEU A O 1
ATOM 728 N N . ALA A 1 99 ? -6.302 -7.594 -0.942 1.00 92.25 99 ALA A N 1
ATOM 729 C CA . ALA A 1 99 ? -5.505 -8.749 -1.362 1.00 92.25 99 ALA A CA 1
ATOM 730 C C . ALA A 1 99 ? -5.047 -8.639 -2.832 1.00 92.25 99 ALA A C 1
ATOM 732 O O . ALA A 1 99 ? -3.955 -9.092 -3.174 1.00 92.25 99 ALA A O 1
ATOM 733 N N . GLY A 1 100 ? -5.860 -8.008 -3.683 1.00 93.69 100 GLY A N 1
ATOM 734 C CA . GLY A 1 100 ? -5.522 -7.647 -5.055 1.00 93.69 100 GLY A CA 1
ATOM 735 C C . GLY A 1 100 ? -4.388 -6.628 -5.113 1.00 93.69 100 GLY A C 1
ATOM 736 O O . GLY A 1 100 ? -3.423 -6.862 -5.833 1.00 93.69 100 GLY A O 1
ATOM 737 N N . ASP A 1 101 ? -4.435 -5.567 -4.308 1.00 95.88 101 ASP A N 1
ATOM 738 C CA . ASP A 1 101 ? -3.382 -4.539 -4.265 1.00 95.88 101 ASP A CA 1
ATOM 739 C C . ASP A 1 101 ? -2.040 -5.103 -3.796 1.00 95.88 101 ASP A C 1
ATOM 741 O O . ASP A 1 101 ? -1.004 -4.880 -4.425 1.00 95.88 101 ASP A O 1
ATOM 745 N N . LEU A 1 102 ? -2.054 -5.914 -2.734 1.00 95.25 102 LEU A N 1
ATOM 746 C CA . LEU A 1 102 ? -0.854 -6.592 -2.239 1.00 95.25 102 LEU A CA 1
ATOM 747 C C . LEU A 1 102 ? -0.290 -7.582 -3.272 1.00 95.25 102 LEU A C 1
ATOM 749 O O . LEU A 1 102 ? 0.929 -7.663 -3.442 1.00 95.25 102 LEU A O 1
ATOM 753 N N . ALA A 1 103 ? -1.152 -8.289 -4.011 1.00 94.19 103 ALA A N 1
ATOM 754 C CA . ALA A 1 103 ? -0.725 -9.127 -5.128 1.00 94.19 103 ALA A CA 1
ATOM 755 C C . ALA A 1 103 ? -0.138 -8.288 -6.278 1.00 94.19 103 ALA A C 1
ATOM 757 O O . ALA A 1 103 ? 0.899 -8.652 -6.826 1.00 94.19 103 ALA A O 1
ATOM 758 N N . ARG A 1 104 ? -0.739 -7.141 -6.618 1.00 95.44 104 ARG A N 1
ATOM 759 C CA . ARG A 1 104 ? -0.250 -6.223 -7.661 1.00 95.44 104 ARG A CA 1
ATOM 760 C C . ARG A 1 104 ? 1.087 -5.581 -7.295 1.00 95.44 104 ARG A C 1
ATOM 762 O O . ARG A 1 104 ? 1.938 -5.460 -8.176 1.00 95.44 104 ARG A O 1
ATOM 769 N N . LEU A 1 105 ? 1.312 -5.234 -6.027 1.00 96.00 105 LEU A N 1
ATOM 770 C CA . LEU A 1 105 ? 2.616 -4.794 -5.516 1.00 96.00 105 LEU A CA 1
ATOM 771 C C . LEU A 1 105 ? 3.676 -5.892 -5.666 1.00 96.00 105 LEU A C 1
ATOM 773 O O . LEU A 1 105 ? 4.745 -5.628 -6.212 1.00 96.00 105 LEU A O 1
ATOM 777 N N . CYS A 1 106 ? 3.359 -7.121 -5.248 1.00 95.06 106 CYS A N 1
ATOM 778 C CA . CYS A 1 106 ? 4.242 -8.283 -5.378 1.00 95.06 106 CYS A CA 1
ATOM 779 C C . CYS A 1 106 ? 4.582 -8.596 -6.849 1.00 95.06 106 CYS A C 1
ATOM 781 O O . CYS A 1 106 ? 5.748 -8.768 -7.191 1.00 95.06 106 CYS A O 1
ATOM 783 N N . GLU A 1 107 ? 3.591 -8.579 -7.749 1.00 94.62 107 GLU 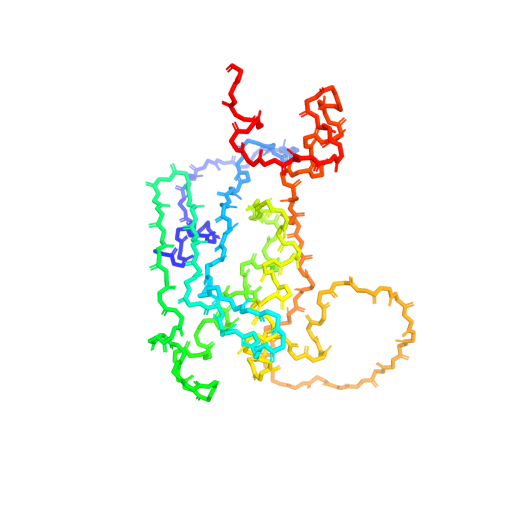A N 1
ATOM 784 C CA . GLU A 1 107 ? 3.797 -8.731 -9.199 1.00 94.62 107 GLU A CA 1
ATOM 785 C C . GLU A 1 107 ? 4.680 -7.633 -9.806 1.00 94.62 107 GLU A C 1
ATOM 787 O O . GLU A 1 107 ? 5.388 -7.885 -10.780 1.00 94.62 107 GLU A O 1
ATOM 792 N N . SER A 1 108 ? 4.591 -6.409 -9.282 1.00 95.56 108 SER A N 1
ATOM 793 C CA . SER A 1 108 ? 5.316 -5.248 -9.814 1.00 95.56 108 SER A CA 1
ATOM 794 C C . SER A 1 108 ? 6.772 -5.211 -9.367 1.00 95.56 108 SER A C 1
ATOM 796 O O . SER A 1 108 ? 7.618 -4.705 -10.100 1.00 95.56 108 SER A O 1
ATOM 798 N N . TYR A 1 109 ? 7.048 -5.740 -8.173 1.00 95.50 109 TYR A N 1
ATOM 799 C CA . TYR A 1 109 ? 8.344 -5.660 -7.507 1.00 95.50 109 TYR A CA 1
ATOM 800 C C . TYR A 1 109 ? 8.733 -7.011 -6.863 1.00 95.50 109 TYR A C 1
ATOM 802 O O . TYR A 1 109 ? 8.875 -7.107 -5.638 1.00 95.50 109 TYR A O 1
ATOM 810 N N . PRO A 1 110 ? 8.878 -8.084 -7.668 1.00 93.81 110 PRO A N 1
ATOM 811 C CA . PRO A 1 110 ? 8.999 -9.460 -7.182 1.00 93.81 110 PRO A CA 1
ATOM 812 C C . PRO A 1 110 ? 10.349 -9.797 -6.530 1.00 93.81 110 PRO A C 1
ATOM 814 O O . PRO A 1 110 ? 10.490 -10.875 -5.954 1.00 93.81 110 PRO A O 1
ATOM 817 N N . ARG A 1 111 ? 11.358 -8.922 -6.632 1.00 94.00 111 ARG A N 1
ATOM 818 C CA . ARG A 1 111 ? 12.691 -9.092 -6.028 1.00 94.00 111 ARG A CA 1
ATOM 819 C C . ARG A 1 111 ? 12.852 -8.296 -4.730 1.00 94.00 111 ARG A C 1
ATOM 821 O O . ARG A 1 111 ? 13.894 -8.412 -4.088 1.00 94.00 111 ARG A O 1
ATOM 828 N N . LEU A 1 112 ? 11.844 -7.528 -4.301 1.00 93.50 112 LEU A N 1
ATOM 829 C CA . LEU A 1 112 ? 11.857 -6.924 -2.967 1.00 93.50 112 LEU A CA 1
ATOM 830 C C . LEU A 1 112 ? 11.856 -8.019 -1.881 1.00 93.50 112 LEU A C 1
ATOM 832 O O . LEU A 1 112 ? 11.001 -8.912 -1.915 1.00 93.50 112 LEU A O 1
ATOM 836 N N . PRO A 1 113 ? 12.729 -7.935 -0.856 1.00 91.88 113 PRO A N 1
ATOM 837 C CA . PRO A 1 113 ? 12.809 -8.946 0.202 1.00 91.88 113 PRO A CA 1
ATOM 838 C C . PRO A 1 113 ? 11.470 -9.249 0.896 1.00 91.88 113 PRO A C 1
ATOM 840 O O . PRO A 1 113 ? 11.182 -10.400 1.208 1.00 91.88 113 PRO A O 1
ATOM 843 N N . CYS A 1 114 ? 10.604 -8.244 1.062 1.00 90.12 114 CYS A N 1
ATOM 844 C CA . CYS A 1 114 ? 9.269 -8.370 1.666 1.00 90.12 114 CYS A CA 1
ATOM 845 C C . CYS A 1 114 ? 8.301 -9.316 0.932 1.00 90.12 114 CYS A C 1
ATOM 847 O O . CYS A 1 114 ? 7.294 -9.701 1.521 1.00 90.12 114 CYS A O 1
ATOM 849 N N . PHE A 1 115 ? 8.591 -9.697 -0.316 1.00 87.44 115 PHE A N 1
ATOM 850 C CA . PHE A 1 115 ? 7.777 -10.617 -1.119 1.00 87.44 115 PHE A CA 1
ATOM 851 C C . PHE A 1 115 ? 8.478 -11.949 -1.435 1.00 87.44 115 PHE A C 1
ATOM 853 O O . PHE A 1 115 ? 7.899 -12.811 -2.099 1.00 87.44 115 PHE A O 1
ATOM 860 N N . SER A 1 116 ? 9.708 -12.142 -0.946 1.00 77.00 116 SER A N 1
ATOM 861 C CA . SER A 1 116 ? 10.465 -13.385 -1.136 1.00 77.00 116 SER A CA 1
ATOM 862 C C . SER A 1 116 ? 9.777 -14.583 -0.459 1.00 77.00 116 SER A C 1
ATOM 864 O O . SER A 1 116 ? 8.973 -14.420 0.460 1.00 77.00 116 SER A O 1
ATOM 866 N N . ALA A 1 117 ? 10.075 -15.806 -0.916 1.00 54.66 117 ALA A N 1
ATOM 867 C CA . ALA A 1 117 ? 9.339 -17.017 -0.522 1.00 54.66 117 ALA A CA 1
ATOM 868 C C . ALA A 1 117 ? 9.312 -17.283 0.999 1.00 54.66 117 ALA A C 1
ATOM 870 O O . ALA A 1 117 ? 8.308 -17.787 1.502 1.00 54.66 117 ALA A O 1
ATOM 871 N N . ASP A 1 118 ? 10.348 -16.856 1.725 1.00 49.66 118 ASP A N 1
ATOM 872 C CA . ASP A 1 118 ? 10.457 -16.946 3.190 1.00 49.66 118 ASP A CA 1
ATOM 873 C C . ASP A 1 118 ? 9.490 -16.009 3.945 1.00 49.66 118 ASP A C 1
ATOM 875 O O . ASP A 1 118 ? 9.463 -15.994 5.176 1.00 49.66 118 ASP A O 1
ATOM 879 N N . HIS A 1 119 ? 8.737 -15.157 3.239 1.00 47.69 119 HIS A N 1
ATOM 880 C CA . HIS A 1 119 ? 7.866 -14.111 3.796 1.00 47.69 119 HIS A CA 1
ATOM 881 C C . HIS A 1 119 ? 6.420 -14.199 3.274 1.00 47.69 119 HIS A C 1
ATOM 883 O O . HIS A 1 119 ? 5.674 -13.220 3.326 1.00 47.69 119 HIS A O 1
ATOM 889 N N . ARG A 1 120 ? 6.007 -15.361 2.749 1.00 45.03 120 ARG A N 1
ATOM 890 C CA . ARG A 1 120 ? 4.695 -15.529 2.108 1.00 45.03 120 ARG A CA 1
ATOM 891 C C . ARG A 1 120 ? 3.521 -15.115 3.006 1.00 45.03 120 ARG A C 1
ATOM 893 O O . ARG A 1 120 ? 3.238 -15.730 4.033 1.00 45.03 120 ARG A O 1
ATOM 900 N N . LEU A 1 121 ? 2.788 -14.109 2.520 1.00 47.47 121 LEU A N 1
ATOM 901 C CA . LEU A 1 121 ? 1.369 -13.885 2.801 1.00 47.47 121 LEU A CA 1
ATOM 902 C C . LEU A 1 121 ? 0.624 -15.227 2.769 1.00 47.47 121 LEU A C 1
ATOM 904 O O . LEU A 1 121 ? 0.811 -16.009 1.838 1.00 47.47 121 LEU A O 1
ATOM 908 N N . GLY A 1 122 ? -0.167 -15.493 3.810 1.00 39.31 122 GLY A N 1
ATOM 909 C CA . GLY A 1 122 ? -0.621 -16.840 4.150 1.00 39.31 122 GLY A CA 1
ATOM 910 C C . GLY A 1 122 ? -1.339 -17.582 3.021 1.00 39.31 122 GLY A C 1
ATOM 911 O O . GLY A 1 122 ? -2.400 -17.161 2.568 1.00 39.31 122 GLY A O 1
ATOM 912 N N . ALA A 1 123 ? -0.779 -18.733 2.652 1.00 37.56 123 ALA A N 1
ATOM 913 C CA . ALA A 1 123 ? -1.451 -19.805 1.931 1.00 37.56 123 ALA A CA 1
ATOM 914 C C . ALA A 1 123 ? -0.969 -21.140 2.526 1.00 37.56 123 ALA A C 1
ATOM 916 O O . ALA A 1 123 ? 0.165 -21.534 2.282 1.00 37.56 123 ALA A O 1
ATOM 917 N N . ASP A 1 124 ? -1.835 -21.733 3.353 1.00 35.81 124 ASP A N 1
ATOM 918 C CA . ASP A 1 124 ? -1.881 -23.082 3.944 1.00 35.81 124 ASP A CA 1
ATOM 919 C C . ASP A 1 124 ? -0.601 -23.822 4.397 1.00 35.81 124 ASP A C 1
ATOM 921 O O . ASP A 1 124 ? 0.432 -23.903 3.739 1.00 35.81 124 ASP A O 1
ATOM 925 N N . ALA A 1 125 ? -0.709 -24.428 5.582 1.00 39.34 125 ALA A N 1
ATOM 926 C CA . ALA A 1 125 ? 0.393 -25.068 6.292 1.00 39.34 125 ALA A CA 1
ATOM 927 C C . ALA A 1 125 ? 0.784 -26.444 5.721 1.00 39.34 125 ALA A C 1
ATOM 929 O O . ALA A 1 125 ? -0.071 -27.294 5.472 1.00 39.34 125 ALA A O 1
ATOM 930 N N . GLY A 1 126 ? 2.091 -26.717 5.648 1.00 34.41 126 GLY A N 1
ATOM 931 C CA . GLY A 1 126 ? 2.606 -28.053 5.349 1.00 34.41 126 GLY A CA 1
ATOM 932 C C . GLY A 1 126 ? 4.130 -28.168 5.439 1.00 34.41 126 GLY A C 1
ATOM 933 O O . GLY A 1 126 ? 4.843 -27.524 4.681 1.00 34.41 126 GLY A O 1
ATOM 934 N N . SER A 1 127 ? 4.594 -29.081 6.299 1.00 32.28 127 SER A N 1
ATOM 935 C CA . SER A 1 127 ? 5.995 -29.490 6.512 1.00 32.28 127 SER A CA 1
ATOM 936 C C . SER A 1 127 ? 6.908 -28.516 7.271 1.00 32.28 127 SER A C 1
ATOM 938 O O . SER A 1 127 ? 6.971 -27.323 6.996 1.00 32.28 127 SER A O 1
ATOM 940 N N . ALA A 1 128 ? 7.652 -29.069 8.229 1.00 42.12 128 ALA A N 1
ATOM 941 C CA . ALA A 1 128 ? 8.664 -28.381 9.020 1.00 42.12 128 ALA A CA 1
ATOM 942 C C . ALA A 1 128 ? 10.028 -29.048 8.810 1.00 42.12 128 ALA A C 1
ATOM 944 O O . ALA A 1 128 ? 10.097 -30.275 8.784 1.00 42.12 128 ALA A O 1
ATOM 945 N N . ASP A 1 129 ? 11.098 -28.254 8.777 1.00 30.56 129 ASP A N 1
ATOM 946 C CA . ASP A 1 129 ? 12.441 -28.711 9.152 1.00 30.56 129 ASP A CA 1
ATOM 947 C C . ASP A 1 129 ? 13.247 -27.558 9.789 1.00 30.56 129 ASP A C 1
ATOM 949 O O . ASP A 1 129 ? 12.847 -26.396 9.685 1.00 30.56 129 ASP A O 1
ATOM 953 N N . ARG A 1 130 ? 14.321 -27.867 10.529 1.00 45.62 130 ARG A N 1
ATOM 954 C CA . ARG A 1 130 ? 15.044 -26.933 11.423 1.00 45.62 130 ARG A CA 1
ATOM 955 C C . ARG A 1 130 ? 16.531 -26.807 11.068 1.00 45.62 130 ARG A C 1
ATOM 957 O O . ARG A 1 130 ? 17.152 -27.826 10.805 1.00 45.62 130 ARG A O 1
ATOM 964 N N . THR A 1 131 ? 17.097 -25.595 11.159 1.00 30.92 131 THR A N 1
ATOM 965 C CA . THR A 1 131 ? 18.515 -25.189 11.435 1.00 30.92 131 THR A CA 1
ATOM 966 C C . THR A 1 131 ? 18.697 -23.724 10.968 1.00 30.92 131 THR A C 1
ATOM 968 O O . THR A 1 131 ? 17.967 -23.293 10.081 1.00 30.92 131 THR A O 1
ATOM 971 N N . GLU A 1 132 ? 19.591 -22.854 11.459 1.00 35.91 132 GLU A N 1
ATOM 972 C CA . GLU A 1 132 ? 20.299 -22.707 12.753 1.00 35.91 132 GLU A CA 1
ATOM 973 C C . GLU A 1 132 ? 20.445 -21.185 13.059 1.00 35.91 132 GLU A C 1
ATOM 975 O O . GLU A 1 132 ? 20.245 -20.366 12.155 1.00 35.91 132 GLU A O 1
ATOM 980 N N . PRO A 1 133 ? 20.764 -20.744 14.297 1.00 42.25 133 PRO A N 1
ATOM 981 C CA . PRO A 1 133 ? 20.677 -19.333 14.675 1.00 42.25 133 PRO A CA 1
ATOM 982 C C . PRO A 1 133 ? 21.947 -18.530 14.343 1.00 42.25 133 PRO A C 1
ATOM 984 O O . PRO A 1 133 ? 23.020 -18.766 14.897 1.00 42.25 133 PRO A O 1
ATOM 987 N N . GLY A 1 134 ? 21.811 -17.489 13.518 1.00 32.22 134 GLY A N 1
ATOM 988 C CA . GLY A 1 134 ? 22.891 -16.537 13.257 1.00 32.22 134 GLY A CA 1
ATOM 989 C C . GLY A 1 134 ? 22.408 -15.277 12.542 1.00 32.22 134 GLY A C 1
ATOM 990 O O . GLY A 1 134 ? 21.714 -15.364 11.536 1.00 32.22 134 GLY A O 1
ATOM 991 N N . ASN A 1 135 ? 22.841 -14.115 13.043 1.00 34.38 135 ASN A N 1
ATOM 992 C CA . ASN A 1 135 ? 22.437 -12.766 12.623 1.00 34.38 135 ASN A CA 1
ATOM 993 C C . ASN A 1 135 ? 21.008 -12.351 13.042 1.00 34.38 135 ASN A C 1
ATOM 995 O O . ASN A 1 135 ? 20.066 -13.140 13.039 1.00 34.38 135 ASN A O 1
ATOM 999 N N . THR A 1 136 ? 20.842 -11.078 13.414 1.00 38.09 136 THR A N 1
ATOM 1000 C CA . THR A 1 136 ? 19.573 -10.500 13.889 1.00 38.09 136 THR A CA 1
ATOM 1001 C C . THR A 1 136 ? 18.612 -10.234 12.733 1.00 38.09 136 THR A C 1
ATOM 1003 O O . THR A 1 136 ? 18.351 -9.087 12.364 1.00 38.09 136 THR A O 1
ATOM 1006 N N . ALA A 1 137 ? 18.068 -11.306 12.160 1.00 37.59 137 ALA A N 1
ATOM 1007 C CA . ALA A 1 137 ? 16.906 -11.220 11.296 1.00 37.59 137 ALA A CA 1
ATOM 1008 C C . ALA A 1 137 ? 15.729 -10.655 12.108 1.00 37.59 137 ALA A C 1
ATOM 1010 O O . ALA A 1 137 ? 15.272 -11.267 13.075 1.00 37.59 137 ALA A O 1
ATOM 1011 N N . VAL A 1 138 ? 15.219 -9.487 11.706 1.00 44.41 138 VAL A N 1
ATOM 1012 C CA . VAL A 1 138 ? 13.877 -9.051 12.107 1.00 44.41 138 VAL A CA 1
ATOM 1013 C C . VAL A 1 138 ? 12.920 -10.063 11.490 1.00 44.41 138 VAL A C 1
ATOM 1015 O O . VAL A 1 138 ? 12.632 -9.991 10.298 1.00 44.41 138 VAL A O 1
ATOM 1018 N N . GLY A 1 139 ? 12.512 -11.056 12.283 1.00 43.06 139 GLY A N 1
ATOM 1019 C CA . GLY A 1 139 ? 11.689 -12.166 11.817 1.00 43.06 139 GLY A CA 1
ATOM 1020 C C . GLY A 1 139 ? 10.410 -11.637 11.181 1.00 43.06 139 GLY A C 1
ATOM 1021 O O . GLY A 1 139 ? 9.550 -11.099 11.882 1.00 43.06 139 GLY A O 1
ATOM 1022 N N . SER A 1 140 ? 10.303 -11.764 9.857 1.00 54.47 140 SER A N 1
ATOM 1023 C CA . SER A 1 140 ? 9.146 -11.291 9.104 1.00 54.47 140 SER A CA 1
ATOM 1024 C C . SER A 1 140 ? 7.933 -12.123 9.505 1.00 54.47 140 SER A C 1
ATOM 1026 O O . SER A 1 140 ? 7.777 -13.273 9.095 1.00 54.47 140 SER A O 1
ATOM 1028 N N . ARG A 1 141 ? 7.094 -11.568 10.381 1.00 65.75 141 ARG A N 1
ATOM 1029 C CA . ARG A 1 141 ? 5.817 -12.181 10.741 1.00 65.75 141 ARG A CA 1
ATOM 1030 C C . ARG A 1 141 ? 4.870 -12.087 9.552 1.00 65.75 141 ARG A C 1
ATOM 1032 O O . ARG A 1 141 ? 4.794 -11.046 8.901 1.00 65.75 141 ARG A O 1
ATOM 1039 N N . ALA A 1 142 ? 4.108 -13.156 9.331 1.00 78.88 142 ALA A N 1
ATOM 1040 C CA . ALA A 1 142 ? 3.036 -13.164 8.347 1.00 78.88 142 ALA A CA 1
ATOM 1041 C C . ALA A 1 142 ? 2.089 -11.963 8.564 1.00 78.88 142 ALA A C 1
ATOM 1043 O O . ALA A 1 142 ? 1.799 -11.617 9.718 1.00 78.88 142 ALA A O 1
ATOM 1044 N N . PRO A 1 143 ? 1.594 -11.329 7.488 1.00 85.00 143 PRO A N 1
ATOM 1045 C CA . PRO A 1 143 ? 0.682 -10.201 7.604 1.00 85.00 143 PRO A CA 1
ATOM 1046 C C . PRO A 1 143 ? -0.565 -10.522 8.423 1.00 85.00 143 PRO A C 1
ATOM 1048 O O . PRO A 1 143 ? -1.191 -11.569 8.267 1.00 85.00 143 PRO A O 1
ATOM 1051 N N . CYS A 1 144 ? -0.915 -9.600 9.313 1.00 88.56 144 CYS A N 1
ATOM 1052 C CA . CYS A 1 144 ? -1.981 -9.756 10.297 1.00 88.56 144 CYS A CA 1
ATOM 1053 C C . CYS A 1 144 ? -2.835 -8.487 10.366 1.00 88.56 144 CYS A C 1
ATOM 1055 O O . CYS A 1 144 ? -2.393 -7.422 9.939 1.00 88.56 144 CYS A O 1
ATOM 1057 N N . ALA A 1 145 ? -4.054 -8.588 10.906 1.00 90.94 145 ALA A N 1
ATOM 1058 C CA . ALA A 1 145 ? -4.992 -7.464 11.017 1.00 90.94 145 ALA A CA 1
ATOM 1059 C C . ALA A 1 145 ? -5.230 -6.710 9.684 1.00 90.94 145 ALA A C 1
ATOM 1061 O O . ALA A 1 145 ? -5.401 -5.491 9.671 1.00 90.94 145 ALA A O 1
ATOM 1062 N N . CYS A 1 146 ? -5.225 -7.435 8.560 1.00 93.00 146 CYS A N 1
ATOM 1063 C CA . CYS A 1 146 ? -5.631 -6.929 7.250 1.00 93.00 146 CYS A CA 1
ATOM 1064 C C . CYS A 1 146 ? -7.120 -7.218 7.040 1.00 93.00 146 CYS A C 1
ATOM 1066 O O . CYS A 1 146 ? -7.549 -8.363 7.173 1.00 93.00 146 CYS A O 1
ATOM 1068 N N . PHE A 1 147 ? -7.895 -6.191 6.707 1.00 92.31 147 PHE A N 1
ATOM 1069 C CA . PHE A 1 147 ? -9.342 -6.259 6.546 1.00 92.31 147 PHE A CA 1
ATOM 1070 C C . PHE A 1 147 ? -9.747 -5.666 5.200 1.00 92.31 147 PHE A C 1
ATOM 1072 O O . PHE A 1 147 ? -9.377 -4.543 4.855 1.00 92.31 147 PHE A O 1
ATOM 1079 N N . ASP A 1 148 ? -10.540 -6.427 4.455 1.00 91.62 148 ASP A N 1
ATOM 1080 C CA . ASP A 1 148 ? -11.109 -5.981 3.193 1.00 91.62 148 ASP A CA 1
ATOM 1081 C C . ASP A 1 148 ? -12.486 -5.352 3.437 1.00 91.62 148 ASP A C 1
ATOM 1083 O O . ASP A 1 148 ? -13.398 -6.006 3.952 1.00 91.62 148 ASP A O 1
ATOM 1087 N N . VAL A 1 149 ? -12.640 -4.080 3.070 1.00 90.00 149 VAL A N 1
ATOM 1088 C CA . VAL A 1 149 ? -13.878 -3.311 3.256 1.00 90.00 149 VAL A CA 1
ATOM 1089 C C . VAL A 1 149 ? -15.042 -3.937 2.482 1.00 90.00 149 VAL A C 1
ATOM 1091 O O . VAL A 1 149 ? -16.167 -3.915 2.973 1.00 90.00 149 VAL A O 1
ATOM 1094 N N . LEU A 1 150 ? -14.797 -4.567 1.327 1.00 86.31 150 LEU A N 1
ATOM 1095 C CA . LEU A 1 150 ? -15.838 -5.257 0.565 1.00 86.31 150 LEU A CA 1
ATOM 1096 C C . LEU A 1 150 ? -16.285 -6.551 1.258 1.00 86.31 150 LEU A C 1
ATOM 1098 O O . LEU A 1 150 ? -17.477 -6.862 1.273 1.00 86.31 150 LEU A O 1
ATOM 1102 N N . ALA A 1 151 ? -15.353 -7.300 1.852 1.00 86.88 151 ALA A N 1
ATOM 1103 C CA . ALA A 1 151 ? -15.690 -8.491 2.633 1.00 86.88 151 ALA A CA 1
ATOM 1104 C C . ALA A 1 151 ? -16.455 -8.122 3.916 1.00 86.88 151 ALA A C 1
ATOM 1106 O O . ALA A 1 151 ? -17.460 -8.757 4.236 1.00 86.88 151 ALA A O 1
ATOM 1107 N N . LEU A 1 152 ? -16.030 -7.058 4.606 1.00 85.94 152 LEU A N 1
ATOM 1108 C CA . LEU A 1 152 ? -16.712 -6.534 5.789 1.00 85.94 152 LEU A CA 1
ATOM 1109 C C . LEU A 1 152 ? -18.121 -6.022 5.450 1.00 85.94 152 LEU A C 1
ATOM 1111 O O . LEU A 1 152 ? -19.076 -6.373 6.140 1.00 85.94 152 LEU A O 1
ATOM 1115 N N . ALA A 1 153 ? -18.273 -5.261 4.362 1.00 85.38 153 ALA A N 1
ATOM 1116 C CA . ALA A 1 153 ? -19.573 -4.788 3.895 1.00 85.38 153 ALA A CA 1
ATOM 1117 C C . ALA A 1 153 ? -20.519 -5.954 3.574 1.00 85.38 153 ALA A C 1
ATOM 1119 O O . ALA A 1 153 ? -21.651 -5.954 4.042 1.00 85.38 153 ALA A O 1
ATOM 1120 N N . ARG A 1 154 ? -20.048 -6.998 2.876 1.00 84.62 154 ARG A N 1
ATOM 1121 C CA . ARG A 1 154 ? -20.846 -8.213 2.609 1.00 84.62 154 ARG A CA 1
ATOM 1122 C C . ARG A 1 154 ? -21.291 -8.939 3.880 1.00 84.62 154 ARG A C 1
ATOM 1124 O O . ARG A 1 154 ? -22.367 -9.524 3.883 1.00 84.62 154 ARG A O 1
ATOM 1131 N N . ALA A 1 155 ? -20.478 -8.917 4.936 1.00 85.81 155 ALA A N 1
ATOM 1132 C CA . ALA A 1 155 ? -20.796 -9.570 6.203 1.00 85.81 155 ALA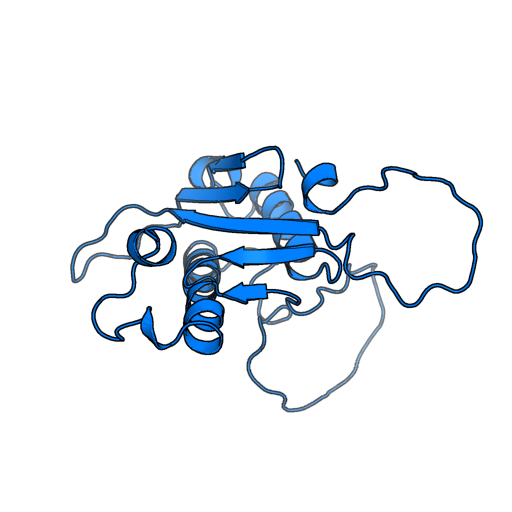 A CA 1
ATOM 1133 C C . ALA A 1 155 ? -21.780 -8.765 7.075 1.00 85.81 155 ALA A C 1
ATOM 1135 O O . ALA A 1 155 ? -22.597 -9.361 7.772 1.00 85.81 155 ALA A O 1
ATOM 1136 N N . VAL A 1 156 ? -21.700 -7.429 7.054 1.00 85.56 156 VAL A N 1
ATOM 1137 C CA . VAL A 1 156 ? -22.468 -6.539 7.952 1.00 85.56 156 VAL A CA 1
ATOM 1138 C C . VAL A 1 156 ? -23.712 -5.943 7.278 1.00 85.56 156 VAL A C 1
ATOM 1140 O O . VAL A 1 156 ? -24.728 -5.738 7.938 1.00 85.56 156 VAL A O 1
ATOM 1143 N N . ARG A 1 157 ? -23.642 -5.674 5.971 1.00 82.31 157 ARG A N 1
ATOM 1144 C CA . ARG A 1 157 ? -24.706 -5.106 5.127 1.00 82.31 157 ARG A CA 1
ATOM 1145 C C . ARG A 1 157 ? -24.799 -5.865 3.792 1.00 82.31 157 ARG A C 1
ATOM 1147 O O . ARG A 1 157 ? -24.497 -5.302 2.736 1.00 82.31 157 ARG A O 1
ATOM 1154 N N . PRO A 1 158 ? -25.185 -7.158 3.804 1.00 79.38 158 PRO A N 1
ATOM 1155 C CA . PRO A 1 158 ? -25.335 -7.953 2.579 1.00 79.38 158 PRO A CA 1
ATOM 1156 C C . PRO A 1 158 ? -26.360 -7.353 1.602 1.00 79.38 158 PRO A C 1
ATOM 1158 O O . PRO A 1 158 ? -26.253 -7.561 0.398 1.00 79.38 158 PRO A O 1
ATOM 1161 N N . ASP A 1 159 ? -27.313 -6.570 2.111 1.00 80.25 1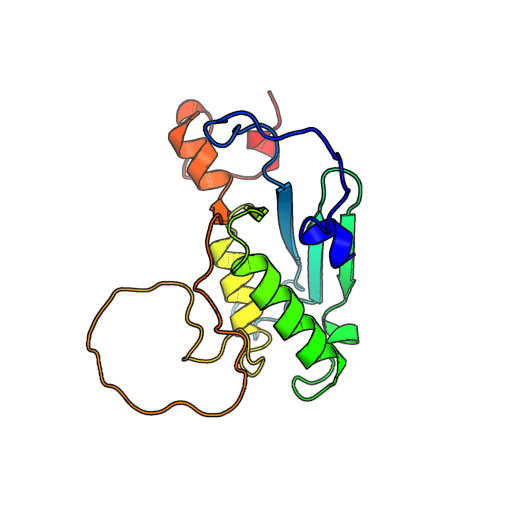59 ASP A N 1
ATOM 1162 C CA . ASP A 1 159 ? -28.301 -5.796 1.359 1.00 80.25 159 ASP A CA 1
ATOM 1163 C C . ASP A 1 159 ? -27.692 -4.701 0.463 1.00 80.25 159 ASP A C 1
ATOM 1165 O O . ASP A 1 159 ? -28.276 -4.366 -0.565 1.00 80.25 159 ASP A O 1
ATOM 1169 N N . LEU A 1 160 ? -26.506 -4.180 0.804 1.00 68.38 160 LEU A N 1
ATOM 1170 C CA . LEU A 1 160 ? -25.822 -3.132 0.034 1.00 68.38 160 LEU A CA 1
ATOM 1171 C C . LEU A 1 160 ? -24.861 -3.659 -1.037 1.00 68.38 160 LEU A C 1
ATOM 1173 O O . LEU A 1 160 ? -24.323 -2.872 -1.820 1.00 68.38 160 LEU A O 1
ATOM 1177 N N . VAL A 1 161 ? -24.603 -4.971 -1.080 1.00 67.06 161 VAL A N 1
ATOM 1178 C CA . VAL A 1 161 ? -23.555 -5.542 -1.938 1.00 67.06 161 VAL A CA 1
ATOM 1179 C C . VAL A 1 161 ? -24.117 -6.523 -2.960 1.00 67.06 161 VAL A C 1
ATOM 1181 O O . VAL A 1 161 ? -23.935 -7.736 -2.858 1.00 67.06 161 VAL A O 1
ATOM 1184 N N . ASP A 1 162 ? -24.714 -5.976 -4.020 1.00 66.75 162 ASP A N 1
ATOM 1185 C CA . ASP A 1 162 ? -24.955 -6.731 -5.251 1.00 66.75 162 ASP A CA 1
ATOM 1186 C C . ASP A 1 162 ? -23.614 -7.249 -5.808 1.00 66.75 162 ASP A C 1
ATOM 1188 O O . ASP A 1 162 ? -22.673 -6.487 -6.066 1.00 66.75 162 ASP A O 1
ATOM 1192 N N . ALA A 1 163 ? -23.529 -8.569 -5.988 1.00 56.78 163 ALA A N 1
ATOM 1193 C CA . ALA A 1 163 ? -22.339 -9.267 -6.462 1.00 56.78 163 ALA A CA 1
ATOM 1194 C C . ALA A 1 163 ? -21.878 -8.824 -7.864 1.00 56.78 163 ALA A C 1
ATOM 1196 O O . ALA A 1 163 ? -20.724 -9.058 -8.220 1.00 56.78 163 ALA A O 1
ATOM 1197 N N . SER A 1 164 ? -22.753 -8.191 -8.653 1.00 56.75 164 SER A N 1
ATOM 1198 C CA . SER A 1 164 ? -22.475 -7.791 -10.035 1.00 56.75 164 SER A CA 1
ATOM 1199 C C . SER A 1 164 ? -21.743 -6.449 -10.191 1.00 56.75 164 SER A C 1
ATOM 1201 O O . SER A 1 164 ? -21.048 -6.263 -11.191 1.00 56.75 164 SER A O 1
ATOM 1203 N N . GLN A 1 165 ? -21.882 -5.507 -9.244 1.00 57.47 165 GLN A N 1
ATOM 1204 C CA . GLN A 1 165 ? -21.367 -4.129 -9.375 1.00 57.47 165 GLN A CA 1
ATOM 1205 C C . GLN A 1 165 ? -21.010 -3.464 -8.028 1.00 57.47 165 GLN A C 1
ATOM 1207 O O . GLN A 1 165 ? -21.408 -2.329 -7.741 1.00 57.47 165 GLN A O 1
ATOM 1212 N N . SER A 1 166 ? -20.243 -4.150 -7.182 1.00 61.50 166 SER A N 1
ATOM 1213 C CA . SER A 1 166 ? -19.726 -3.562 -5.943 1.00 61.50 166 SER A CA 1
ATOM 1214 C C . SER A 1 166 ? -18.583 -2.572 -6.217 1.00 61.50 166 SER A C 1
ATOM 1216 O O . SER A 1 166 ? -17.509 -2.981 -6.652 1.00 61.50 166 SER A O 1
ATOM 1218 N N . SER A 1 167 ? -18.803 -1.289 -5.919 1.00 68.56 167 SER A N 1
ATOM 1219 C CA . SER A 1 167 ? -17.809 -0.204 -5.967 1.00 68.56 167 SER A CA 1
ATOM 1220 C C . SER A 1 167 ? -17.824 0.567 -4.648 1.00 68.56 167 SER A C 1
ATOM 1222 O O . SER A 1 167 ? -18.894 0.717 -4.051 1.00 68.56 167 SER A O 1
ATOM 1224 N N . LEU A 1 168 ? -16.669 1.094 -4.220 1.00 63.06 168 LEU A N 1
ATOM 1225 C CA . LEU A 1 168 ? -16.539 1.903 -3.001 1.00 63.06 168 LEU A CA 1
ATOM 1226 C C . LEU A 1 168 ? -17.582 3.018 -2.913 1.00 63.06 168 LEU A C 1
ATOM 1228 O O . LEU A 1 168 ? -18.175 3.198 -1.856 1.00 63.06 168 LEU A O 1
ATOM 1232 N N . SER A 1 169 ? -17.864 3.719 -4.015 1.00 64.12 169 SER A N 1
ATOM 1233 C CA . SER A 1 169 ? -18.822 4.833 -4.017 1.00 64.12 169 SER A CA 1
ATOM 1234 C C . SER A 1 169 ? -20.230 4.418 -3.582 1.00 64.12 169 SER A C 1
ATOM 1236 O O . SER A 1 169 ? -20.893 5.181 -2.885 1.00 64.12 169 SER A O 1
ATOM 1238 N N . ARG A 1 170 ? -20.679 3.197 -3.910 1.00 65.50 170 ARG A N 1
ATOM 1239 C CA . ARG A 1 170 ? -21.986 2.682 -3.464 1.00 65.50 170 ARG A CA 1
ATOM 1240 C C . ARG A 1 170 ? -21.999 2.281 -1.986 1.00 65.50 170 ARG A C 1
ATOM 1242 O O . ARG A 1 170 ? -23.056 2.338 -1.377 1.00 65.50 170 ARG A O 1
ATOM 1249 N N . LEU A 1 171 ? -20.850 1.927 -1.405 1.00 61.62 171 LEU A N 1
ATOM 1250 C CA . LEU A 1 171 ? -20.736 1.557 0.015 1.00 61.62 171 LEU A CA 1
ATOM 1251 C C . LEU A 1 171 ? -20.785 2.756 0.979 1.00 61.62 171 LEU A C 1
ATOM 1253 O O . LEU A 1 171 ? -20.930 2.545 2.179 1.00 61.62 171 LEU A O 1
ATOM 1257 N N . VAL A 1 172 ? -20.640 3.989 0.480 1.00 65.94 172 VAL A N 1
ATOM 1258 C CA . VAL A 1 172 ? -20.637 5.227 1.291 1.00 65.94 172 VAL A CA 1
ATOM 1259 C C . VAL A 1 172 ? -21.731 6.233 0.904 1.00 65.94 172 VAL A C 1
ATOM 1261 O O . VAL A 1 172 ? -21.689 7.369 1.362 1.00 65.94 172 VAL A O 1
ATOM 1264 N N . SER A 1 173 ? -22.691 5.848 0.057 1.00 60.03 173 SER A N 1
ATOM 1265 C CA . SER A 1 173 ? -23.768 6.735 -0.432 1.00 60.03 173 SER A CA 1
ATOM 1266 C C . SER A 1 173 ? -25.114 6.535 0.293 1.00 60.03 173 SER A C 1
ATOM 1268 O O . SER A 1 173 ? -26.159 6.590 -0.357 1.00 60.03 173 SER A O 1
ATOM 1270 N N . GLU A 1 174 ? -25.091 6.279 1.607 1.00 53.56 174 GLU A N 1
ATOM 1271 C CA . GLU A 1 174 ? -26.281 6.294 2.488 1.00 53.56 174 GLU A CA 1
ATOM 1272 C C . GLU A 1 174 ? -26.386 7.611 3.274 1.00 53.56 174 GLU A C 1
ATOM 1274 O O . GLU A 1 174 ? -25.356 8.029 3.853 1.00 53.56 174 GLU A O 1
#

Foldseek 3Di:
DLCQQQVNDPDPDDDDDDDDPDPPQQWEKEWDWDADDDDVPGDGAAGQWIWIDGPPDIDTDGCCVQCVDCPDPSNQVVLVSVLSNQQRQSYAYEYAVVVVRVVRNCVRRVPRPCNDPQNDQDDDDDDDDDDDDDDDPPRRHHGYNYDHPLVVCCVPPVVQDDPPDDDPVSSPPD

Radius of gyration: 18.6 Å; Cα contacts (8 Å, |Δi|>4): 214; chains: 1; bounding box: 51×42×61 Å

Nearest PDB structures (foldseek):
  3px6-assembly2_D  TM=5.231E-01  e=1.493E-01  Geobacillus kaustophilus
  4bdp-assembly1_A  TM=5.552E-01  e=3.715E-01  Geobacillus stearothermophilus
  2hhx-assembly1_A  TM=5.633E-01  e=3.056E-01  Geobacillus stearothermophilus
  4ds4-assembly1_A  TM=5.364E-01  e=3.481E-01  Geobacillus kaustophilus HTA426

Sequence (174 aa):
MHSEILGGVGAAVGPPAEAVPDARSAQVVGLDCEWSPFGRRQTKTAVSILQVATRKHIYIVDLLVLIGDEGTPGAHAFSRFLSSLLAAPHVVKLGFQLAGDLARLCESYPRLPCFSADHRLGADAGSADRTEPGNTAVGSRAPCACFDVLALARAVRPDLVDASQSSLSRLVSE

pLDDT: mean 76.65, std 22.06, range [30.56, 98.31]

Mean predicted aligned error: 11.86 Å

InterPro domains:
  IPR012337 Ribonuclease H-like superfamily [SSF53098] (18-113)
  IPR036397 Ribonuclease H superfamily [G3DSA:3.30.420.10] (17-174)
  IPR052408 Exonuclease MUT-7-like [PTHR47765] (24-117)

Organism: NCBI:txid47790

Secondary structure (DSSP, 8-state):
-HHHHTT---------------TT-PEEEEEEEEE----TTSPPPPEEEEEEE-SS-EEEEEHHHHHSSTTSHHHHHHHHHHHHHHH-TTEEEEESSHHHHHHHHHHH-TTSGGGSGGG---------------S-----PPP-SEEEHHHHHHHH-GGG--TT---HHHHT--

Solvent-accessible surface area (backbone atoms only — not comparable to full-atom values): 10790 Å² total; per-residue (Å²): 103,73,53,69,73,70,63,53,84,76,81,80,87,68,85,92,66,98,65,79,84,66,88,85,68,67,42,59,32,40,45,52,68,43,54,66,88,61,58,93,94,52,73,79,59,47,50,40,33,43,38,44,29,50,95,84,51,74,45,80,40,56,38,56,77,44,30,73,46,64,86,34,76,45,22,51,50,51,27,53,49,51,43,53,52,36,38,28,73,63,29,35,38,36,21,73,58,38,71,55,44,57,47,45,46,37,72,49,45,61,76,30,71,51,57,31,83,92,38,54,67,88,75,85,89,79,89,89,87,90,87,81,96,76,78,92,70,79,76,70,53,58,64,37,54,71,46,38,52,58,61,49,38,46,74,77,41,53,89,74,46,57,89,89,74,75,48,74,71,70,77,68,72,123